Protein AF-A0A164KPB3-F1 (afdb_monomer_lite)

pLDDT: mean 90.1, std 9.25, range [51.88, 98.06]

InterPro domains:
  IPR029068 Glyoxalase/Bleomycin resistance protein/Dihydroxybiphenyl dioxygenase [G3DSA:3.10.180.10] (1-43)
  IPR029068 Glyoxalase/Bleomycin resistance protein/Dihydroxybiphenyl dioxygenase [G3DSA:3.10.180.10] (44-161)
  IPR029068 Glyoxalase/Bleomycin resistance protein/Dihydroxybiphenyl dioxygenase [SSF54593] (50-156)
  IPR037523 Vicinal oxygen chelate (VOC), core domain [PS51819] (46-161)
  IPR041581 Glyoxalase-like domain, group 6 [PF18029] (2-35)
  IPR041581 Glyoxalase-like domain, group 6 [PF18029] (50-155)

Foldseek 3Di:
DVVQVVQPKAFDCPPPPDDQWTWIAHPVGDIDIDHDDDPLQPQAPPAAADEAEDQDQVLLQQLVCQQAVWDFPDDDPFKTWTDHPVSHHYIYMYGYDPDDDPDQPPDEAEGEDDLPDDLVVSVVSSVVSPKAWDDDPDPDAFTWIAHNSGRIYTYHYRDDD

Structure (mmCIF, N/CA/C/O backbone):
data_AF-A0A164KPB3-F1
#
_entry.id   AF-A0A164KPB3-F1
#
loop_
_atom_site.group_PDB
_atom_site.id
_atom_site.type_symbol
_atom_site.label_atom_id
_atom_site.label_alt_id
_atom_site.label_comp_id
_atom_site.label_asym_id
_atom_site.label_entity_id
_atom_site.label_seq_id
_atom_site.pdbx_PDB_ins_code
_atom_site.Cartn_x
_atom_site.Cartn_y
_atom_site.Cartn_z
_atom_site.occupancy
_atom_site.B_iso_or_equiv
_atom_site.auth_seq_id
_atom_site.auth_comp_id
_atom_site.auth_asym_id
_atom_site.auth_atom_id
_atom_site.pdbx_PDB_model_num
ATOM 1 N N . MET A 1 1 ? -11.181 -4.400 18.590 1.00 90.62 1 MET A N 1
ATOM 2 C CA . MET A 1 1 ? -10.663 -3.174 19.236 1.00 90.62 1 MET A CA 1
ATOM 3 C C . MET A 1 1 ? -9.874 -3.491 20.503 1.00 90.62 1 MET A C 1
ATOM 5 O O . MET A 1 1 ? -8.687 -3.205 20.520 1.00 90.62 1 MET A O 1
ATOM 9 N N . ASP A 1 2 ? -10.473 -4.124 21.517 1.00 93.81 2 ASP A N 1
ATOM 10 C CA . ASP A 1 2 ? -9.836 -4.349 22.833 1.00 93.81 2 ASP A CA 1
ATOM 11 C C . ASP A 1 2 ? -8.462 -5.021 22.759 1.00 93.81 2 ASP A C 1
ATOM 13 O O . ASP A 1 2 ? -7.521 -4.586 23.415 1.00 93.81 2 ASP A O 1
ATOM 17 N N . ARG A 1 3 ? -8.311 -6.020 21.880 1.00 94.56 3 ARG A N 1
ATOM 18 C CA . ARG A 1 3 ? -7.017 -6.667 21.626 1.00 94.56 3 ARG A CA 1
ATOM 19 C C . ARG A 1 3 ? -5.939 -5.683 21.159 1.00 94.56 3 ARG A C 1
ATOM 21 O O . ARG A 1 3 ? -4.810 -5.787 21.610 1.00 94.56 3 ARG A O 1
ATOM 28 N N . ALA A 1 4 ? -6.269 -4.756 20.261 1.00 95.12 4 ALA A N 1
ATOM 29 C CA . ALA A 1 4 ? -5.302 -3.782 19.755 1.00 95.12 4 ALA A CA 1
ATOM 30 C C . ALA A 1 4 ? -4.876 -2.809 20.863 1.00 95.12 4 ALA A C 1
ATOM 32 O O . ALA A 1 4 ? -3.687 -2.561 21.035 1.00 95.12 4 ALA A O 1
ATOM 33 N N . LEU A 1 5 ? -5.833 -2.330 21.668 1.00 97.31 5 LEU A N 1
ATOM 34 C CA . LEU A 1 5 ? -5.551 -1.459 22.814 1.00 97.31 5 LEU A CA 1
ATOM 35 C C . LEU A 1 5 ? -4.672 -2.163 23.859 1.00 97.31 5 LEU A C 1
ATOM 37 O O . LEU A 1 5 ? -3.704 -1.586 24.343 1.00 97.31 5 LEU A O 1
ATOM 41 N N . ALA A 1 6 ? -4.953 -3.434 24.158 1.00 97.69 6 ALA A N 1
ATOM 42 C CA . ALA A 1 6 ? -4.144 -4.238 25.073 1.00 97.69 6 ALA A CA 1
ATOM 43 C C . ALA A 1 6 ? -2.703 -4.470 24.574 1.00 97.69 6 ALA A C 1
ATOM 45 O O . ALA A 1 6 ? -1.812 -4.716 25.382 1.00 97.69 6 ALA A O 1
ATOM 46 N N . LEU A 1 7 ? -2.469 -4.378 23.259 1.00 97.38 7 LEU A N 1
ATOM 47 C CA . LEU A 1 7 ? -1.149 -4.491 22.629 1.00 97.38 7 LEU A CA 1
ATOM 48 C C . LEU A 1 7 ? -0.420 -3.140 22.496 1.00 97.38 7 LEU A C 1
ATOM 50 O O . LEU A 1 7 ? 0.666 -3.096 21.927 1.00 97.38 7 LEU A O 1
ATOM 54 N N . GLY A 1 8 ? -0.990 -2.051 23.023 1.00 97.75 8 GLY A N 1
ATOM 55 C CA . GLY A 1 8 ? -0.366 -0.725 23.032 1.00 97.75 8 GLY A CA 1
ATOM 56 C C . GLY A 1 8 ? -0.879 0.239 21.964 1.00 97.75 8 GLY A C 1
ATOM 57 O O . GLY A 1 8 ? -0.365 1.353 21.875 1.00 97.75 8 GLY A O 1
ATOM 58 N N . ALA A 1 9 ? -1.896 -0.137 21.180 1.00 97.94 9 ALA A N 1
ATOM 59 C CA . ALA A 1 9 ? -2.558 0.825 20.308 1.00 97.94 9 ALA A CA 1
ATOM 60 C C . ALA A 1 9 ? -3.311 1.881 21.133 1.00 97.94 9 ALA A C 1
ATOM 62 O O . ALA A 1 9 ? -3.853 1.596 22.204 1.00 97.94 9 ALA A O 1
ATOM 63 N N . ARG A 1 10 ? -3.402 3.099 20.606 1.00 98.00 10 ARG A N 1
ATOM 64 C CA . ARG A 1 10 ? -4.100 4.227 21.236 1.00 98.00 10 ARG A CA 1
ATOM 65 C C . ARG A 1 10 ? -5.184 4.761 20.316 1.00 98.00 10 ARG A C 1
ATOM 67 O O . ARG A 1 10 ? -4.977 4.839 19.114 1.00 98.00 10 ARG A O 1
ATOM 74 N N . ARG A 1 11 ? -6.332 5.158 20.868 1.00 97.19 11 ARG A N 1
ATOM 75 C CA . ARG A 1 11 ? -7.322 5.923 20.094 1.00 97.19 11 ARG A CA 1
ATOM 76 C C . ARG A 1 11 ? -6.734 7.277 19.719 1.00 97.19 11 ARG A C 1
ATOM 78 O O . ARG A 1 11 ? -6.107 7.917 20.564 1.00 97.19 11 ARG A O 1
ATOM 85 N N . ILE A 1 12 ? -6.951 7.686 18.477 1.00 96.25 12 ILE A N 1
ATOM 86 C CA . ILE A 1 12 ? -6.554 8.997 17.965 1.00 96.25 12 ILE A CA 1
ATOM 87 C C . ILE A 1 12 ? -7.711 9.630 17.197 1.00 96.25 12 ILE A C 1
ATOM 89 O O . ILE A 1 12 ? -8.683 8.959 16.851 1.00 96.25 12 ILE A O 1
ATOM 93 N N . ASP A 1 13 ? -7.589 10.927 16.959 1.00 93.50 13 ASP A N 1
ATOM 94 C CA . ASP A 1 13 ? -8.469 11.700 16.096 1.00 93.50 13 ASP A CA 1
ATOM 95 C C . ASP A 1 13 ? -7.598 12.329 15.009 1.00 93.50 13 ASP A C 1
ATOM 97 O O . ASP A 1 13 ? -6.618 13.007 15.321 1.00 93.50 13 ASP A O 1
ATOM 101 N N . ILE A 1 14 ? -7.938 12.040 13.758 1.00 89.12 14 ILE A N 1
ATOM 102 C CA . ILE A 1 14 ? -7.267 12.535 12.552 1.00 89.12 14 ILE A CA 1
ATOM 103 C C . ILE A 1 14 ? -8.159 13.535 11.802 1.00 89.12 14 ILE A C 1
ATOM 105 O O . ILE A 1 14 ? -7.937 13.820 10.633 1.00 89.12 14 ILE A O 1
ATOM 109 N N . GLY A 1 15 ? -9.212 14.044 12.451 1.00 88.56 15 GLY A N 1
ATOM 110 C CA . GLY A 1 15 ? -10.209 14.904 11.818 1.00 88.56 15 GLY A CA 1
ATOM 111 C C . GLY A 1 15 ? -11.268 14.130 11.030 1.00 88.56 15 GLY A C 1
ATOM 112 O O . GLY A 1 15 ? -11.953 14.716 10.195 1.00 88.56 15 GLY A O 1
ATOM 113 N N . GLN A 1 16 ? -11.443 12.828 11.294 1.00 88.50 16 GLN A N 1
ATOM 114 C CA . GLN A 1 16 ? -12.359 11.969 10.531 1.00 88.50 16 GLN A CA 1
ATOM 115 C C . GLN A 1 16 ? -13.851 12.297 10.726 1.00 88.50 16 GLN A C 1
ATOM 117 O O . GLN A 1 16 ? -14.679 11.851 9.937 1.00 88.50 16 GLN A O 1
ATOM 122 N N . GLY A 1 17 ? -14.209 13.060 11.764 1.00 90.69 17 GLY A N 1
ATOM 123 C CA . GLY A 1 17 ? -15.601 13.385 12.087 1.00 90.69 17 GLY A CA 1
ATOM 124 C C . GLY A 1 17 ? -16.418 12.175 12.558 1.00 90.69 17 GLY A C 1
ATOM 125 O O . GLY A 1 17 ? -15.883 11.226 13.134 1.00 90.69 17 GLY A O 1
ATOM 126 N N . GLU A 1 18 ? -17.735 12.217 12.343 1.00 90.88 18 GLU A N 1
ATOM 127 C CA . GLU A 1 18 ? -18.635 11.111 12.685 1.00 90.88 18 GLU A CA 1
ATOM 128 C C . GLU A 1 18 ? -18.580 10.020 11.613 1.00 90.88 18 GLU A C 1
ATOM 130 O O . GLU A 1 18 ? -19.148 10.149 10.527 1.00 90.88 18 GLU A O 1
ATOM 135 N N . VAL A 1 19 ? -17.891 8.927 11.933 1.00 91.81 19 VAL A N 1
ATOM 136 C CA . VAL A 1 19 ? -17.700 7.787 11.036 1.00 91.81 19 VAL A CA 1
ATOM 137 C C . VAL A 1 19 ? -18.001 6.464 11.745 1.00 91.81 19 VAL A C 1
ATOM 139 O O . VAL A 1 19 ? -17.773 6.342 12.949 1.00 91.81 19 VAL A O 1
ATOM 142 N N . PRO A 1 20 ? -18.480 5.432 11.025 1.00 90.69 20 PRO A N 1
ATOM 143 C CA . PRO A 1 20 ? -18.795 4.116 11.592 1.00 90.69 20 PRO A CA 1
ATOM 144 C C . PRO A 1 20 ? -17.544 3.236 11.801 1.00 90.69 20 PRO A C 1
ATOM 146 O O . PRO A 1 20 ? -17.547 2.040 11.507 1.00 90.69 20 PRO A O 1
ATOM 149 N N . TRP A 1 21 ? -16.429 3.828 12.226 1.00 93.50 21 TRP A N 1
ATOM 150 C CA . TRP A 1 21 ? -15.192 3.128 12.573 1.00 93.50 21 TRP A CA 1
ATOM 151 C C . TRP A 1 21 ? -14.419 3.889 13.645 1.00 93.50 21 TRP A C 1
ATOM 153 O O . TRP A 1 21 ? -14.679 5.057 13.918 1.00 93.50 21 TRP A O 1
ATOM 163 N N . VAL A 1 22 ? -13.444 3.217 14.254 1.00 95.44 22 VAL A N 1
ATOM 164 C CA . VAL A 1 22 ? -12.561 3.820 15.259 1.00 95.44 22 VAL A CA 1
ATOM 165 C C . VAL A 1 22 ? -11.156 3.936 14.687 1.00 95.44 22 VAL A C 1
ATOM 167 O O . VAL A 1 22 ? -10.604 2.932 14.239 1.00 95.44 22 VAL A O 1
ATOM 170 N N . VAL A 1 23 ? -10.563 5.129 14.741 1.00 96.50 23 VAL A N 1
ATOM 171 C CA . VAL A 1 23 ? -9.163 5.345 14.349 1.00 96.50 23 VAL A CA 1
ATOM 172 C C . VAL A 1 23 ? -8.250 5.088 15.547 1.00 96.50 23 VAL A C 1
ATOM 174 O O . VAL A 1 23 ? -8.450 5.622 16.644 1.00 96.50 23 VAL A O 1
ATOM 177 N N . LEU A 1 24 ? -7.258 4.225 15.345 1.00 97.38 24 LEU A N 1
ATOM 178 C CA . LEU A 1 24 ? -6.211 3.913 16.307 1.00 97.38 24 LEU A CA 1
ATOM 179 C C . LEU A 1 24 ? -4.843 4.259 15.710 1.00 97.38 24 LEU A C 1
ATOM 181 O O . LEU A 1 24 ? -4.660 4.217 14.500 1.00 97.38 24 LEU A O 1
ATOM 185 N N . ALA A 1 25 ? -3.878 4.547 16.574 1.00 96.44 25 ALA A N 1
ATOM 186 C CA . ALA A 1 25 ? -2.463 4.510 16.247 1.00 96.44 25 ALA A CA 1
ATOM 187 C C . ALA A 1 25 ? -1.819 3.291 16.904 1.00 96.44 25 ALA A C 1
ATOM 189 O O . ALA A 1 25 ? -2.114 2.990 18.065 1.00 96.44 25 ALA A O 1
ATOM 190 N N . ASP A 1 26 ? -0.928 2.617 16.189 1.00 95.38 26 ASP A N 1
ATOM 191 C CA . ASP A 1 26 ? -0.041 1.606 16.761 1.00 95.38 26 ASP A CA 1
ATOM 192 C C . ASP A 1 26 ? 1.037 2.256 17.673 1.00 95.38 26 ASP A C 1
ATOM 194 O O . ASP A 1 26 ? 1.078 3.488 17.811 1.00 95.38 26 ASP A O 1
ATOM 198 N N . PRO A 1 27 ? 1.905 1.465 18.333 1.00 96.12 27 PRO A N 1
ATOM 199 C CA . PRO A 1 27 ? 2.963 2.005 19.191 1.00 96.12 27 PRO A CA 1
ATOM 200 C C . PRO A 1 27 ? 3.960 2.951 18.497 1.00 96.12 27 PRO A C 1
ATOM 202 O O . PRO A 1 27 ? 4.566 3.779 19.174 1.00 96.12 27 PRO A O 1
ATOM 205 N N . GLU A 1 28 ? 4.124 2.860 17.175 1.00 92.06 28 GLU A N 1
ATOM 206 C CA . GLU A 1 28 ? 5.003 3.723 16.369 1.00 92.06 28 GLU A CA 1
ATOM 207 C C . GLU A 1 28 ? 4.255 4.933 15.777 1.00 92.06 28 GLU A C 1
ATOM 209 O O . GLU A 1 28 ? 4.836 5.804 15.123 1.00 92.06 28 GLU A O 1
ATOM 214 N N . GLY A 1 29 ? 2.952 5.031 16.047 1.00 91.31 29 GLY A N 1
ATOM 215 C CA . GLY A 1 29 ? 2.104 6.110 15.574 1.00 91.31 29 GLY A CA 1
ATOM 216 C C . GLY A 1 29 ? 1.532 5.887 14.177 1.00 91.31 29 GLY A C 1
ATOM 217 O O . GLY A 1 29 ? 1.036 6.854 13.610 1.00 91.31 29 GLY A O 1
ATOM 218 N N . ASN A 1 30 ? 1.601 4.677 13.614 1.00 91.00 30 ASN A N 1
ATOM 219 C CA . ASN A 1 30 ? 0.940 4.380 12.345 1.00 91.00 30 ASN A CA 1
ATOM 220 C C . ASN A 1 30 ? -0.562 4.258 12.558 1.00 91.00 30 ASN A C 1
ATOM 222 O O . ASN A 1 30 ? -1.030 3.578 13.475 1.00 91.00 30 ASN A O 1
ATOM 226 N N . GLU A 1 31 ? -1.307 4.934 11.699 1.00 93.00 31 GLU A N 1
ATOM 227 C CA . GLU A 1 31 ? -2.749 5.063 11.805 1.00 93.00 31 GLU A CA 1
ATOM 228 C C . GLU A 1 31 ? -3.429 3.862 11.152 1.00 93.00 31 GLU A C 1
ATOM 230 O O . GLU A 1 31 ? -3.056 3.422 10.065 1.00 93.00 31 GLU A O 1
ATOM 235 N N . PHE A 1 32 ? -4.444 3.318 11.814 1.00 95.12 32 PHE A N 1
ATOM 236 C CA . PHE A 1 32 ? -5.284 2.274 11.245 1.00 95.12 32 PHE A CA 1
ATOM 237 C C . PHE A 1 32 ? -6.716 2.373 11.767 1.00 95.12 32 PHE A C 1
ATOM 239 O O . PHE A 1 32 ? -6.976 2.749 12.913 1.00 95.12 32 PHE A O 1
ATOM 246 N N . CYS A 1 33 ? -7.671 2.000 10.918 1.00 95.19 33 CYS A N 1
ATOM 247 C CA . CYS A 1 33 ? -9.086 2.001 11.261 1.00 95.19 33 CYS A CA 1
ATOM 248 C C . CYS A 1 33 ? -9.539 0.604 11.695 1.00 95.19 33 CYS A C 1
ATOM 250 O O . CYS A 1 33 ? -9.296 -0.390 11.013 1.00 95.19 33 CYS A O 1
ATOM 252 N N . VAL A 1 34 ? -10.257 0.526 12.814 1.00 95.06 34 VAL A N 1
ATOM 253 C CA . VAL A 1 34 ? -10.997 -0.672 13.216 1.00 95.06 34 VAL A CA 1
ATOM 254 C C . VAL A 1 34 ? -12.426 -0.527 12.716 1.00 95.06 34 VAL A C 1
ATOM 256 O O . VAL A 1 34 ? -13.200 0.276 13.242 1.00 95.06 34 VAL A O 1
ATOM 259 N N . LEU A 1 35 ? -12.746 -1.301 11.683 1.00 92.00 35 LEU A N 1
ATOM 260 C CA . LEU A 1 35 ? -14.047 -1.310 11.025 1.00 92.00 35 LEU A CA 1
ATOM 261 C C . LEU A 1 35 ? -14.998 -2.306 11.701 1.00 92.00 35 LEU A C 1
ATOM 263 O O . LEU A 1 35 ? -14.577 -3.357 12.191 1.00 92.00 35 LEU A O 1
ATOM 267 N N . GLU A 1 36 ? -16.294 -2.006 11.665 1.00 88.12 36 GLU A N 1
ATOM 268 C CA . GLU A 1 36 ? -17.322 -3.040 11.808 1.00 88.12 36 GLU A CA 1
ATOM 269 C C . GLU A 1 36 ? -17.281 -3.993 10.598 1.00 88.12 36 GLU A C 1
ATOM 271 O O . GLU A 1 36 ? -16.875 -3.571 9.509 1.00 88.12 36 GLU A O 1
ATOM 276 N N . PRO A 1 37 ? -17.691 -5.268 10.742 1.00 83.94 37 PRO A N 1
ATOM 277 C CA . PRO A 1 37 ? -17.781 -6.182 9.609 1.00 83.94 37 PRO A CA 1
ATOM 278 C C . PRO A 1 37 ? -18.672 -5.606 8.500 1.00 83.94 37 PRO A C 1
ATOM 280 O O . PRO A 1 37 ? -19.824 -5.250 8.739 1.00 83.94 37 PRO A O 1
ATOM 283 N N . ARG A 1 38 ? -18.144 -5.532 7.275 1.00 88.12 38 ARG A N 1
ATOM 284 C CA . ARG A 1 38 ? -18.878 -5.100 6.076 1.00 88.12 38 ARG A CA 1
ATOM 285 C C . ARG A 1 38 ? -18.764 -6.170 5.007 1.00 88.12 38 ARG A C 1
ATOM 287 O O . ARG A 1 38 ? -17.689 -6.738 4.831 1.00 88.12 38 ARG A O 1
ATOM 294 N N . GLU A 1 39 ? -19.839 -6.377 4.252 1.00 87.62 39 GLU A N 1
ATOM 295 C CA . GLU A 1 39 ? -19.897 -7.385 3.185 1.00 87.62 39 GLU A CA 1
ATOM 296 C C . GLU A 1 39 ? -18.751 -7.228 2.170 1.00 87.62 39 GLU A C 1
ATOM 298 O O . GLU A 1 39 ? -18.119 -8.206 1.791 1.00 87.62 39 GLU A O 1
ATOM 303 N N . ARG A 1 40 ? -18.369 -5.987 1.834 1.00 85.88 40 ARG A N 1
ATOM 304 C CA . ARG A 1 40 ? -17.251 -5.701 0.914 1.00 85.88 40 ARG A CA 1
ATOM 305 C C . ARG A 1 40 ? -15.864 -6.182 1.384 1.00 85.88 40 ARG A C 1
ATOM 307 O O . ARG A 1 40 ? -14.941 -6.228 0.572 1.00 85.88 40 ARG A O 1
ATOM 314 N N . TYR A 1 41 ? -15.695 -6.520 2.665 1.00 89.25 41 TYR A N 1
ATOM 315 C CA . TYR A 1 41 ? -14.406 -6.907 3.260 1.00 89.25 41 TYR A CA 1
ATOM 316 C C . TYR A 1 41 ? -14.386 -8.342 3.813 1.00 89.25 41 TYR A C 1
ATOM 318 O O . TYR A 1 41 ? -13.453 -8.717 4.513 1.00 89.25 41 TYR A O 1
ATOM 326 N N . VAL A 1 42 ? -15.389 -9.176 3.521 1.00 87.44 42 VAL A N 1
ATOM 327 C CA . VAL A 1 42 ? -15.485 -10.521 4.130 1.00 87.44 42 VAL A CA 1
ATOM 328 C C . VAL A 1 42 ? -14.318 -11.448 3.765 1.00 87.44 42 VAL A C 1
ATOM 330 O O . VAL A 1 42 ? -13.875 -12.229 4.604 1.00 87.44 42 VAL A O 1
ATOM 333 N N . ASP A 1 43 ? -13.759 -11.303 2.562 1.00 91.56 43 ASP A N 1
ATOM 334 C CA . ASP A 1 43 ? -12.690 -12.170 2.043 1.00 91.56 43 ASP A CA 1
ATOM 335 C C . ASP A 1 43 ? -11.278 -11.574 2.202 1.00 91.56 43 ASP A C 1
ATOM 337 O O . ASP A 1 43 ? -10.316 -12.034 1.578 1.00 91.56 43 ASP A O 1
ATOM 341 N N . THR A 1 44 ? -11.125 -10.505 2.991 1.00 91.88 44 THR A N 1
ATOM 342 C CA . THR A 1 44 ? -9.831 -9.813 3.140 1.00 91.88 44 THR A CA 1
ATOM 343 C C . THR A 1 44 ? -8.958 -10.406 4.244 1.00 91.88 44 THR A C 1
ATOM 345 O O . THR A 1 44 ? -7.757 -10.147 4.301 1.00 91.88 44 THR A O 1
ATOM 348 N N . GLY A 1 45 ? -9.543 -11.208 5.136 1.00 90.06 45 GLY A N 1
ATOM 349 C CA . GLY A 1 45 ? -8.895 -11.612 6.380 1.00 90.06 45 GLY A CA 1
ATOM 350 C C . GLY A 1 45 ? -8.839 -10.454 7.383 1.00 90.06 45 GLY A C 1
ATOM 351 O O . GLY A 1 45 ? -9.743 -9.627 7.442 1.00 90.06 45 GLY A O 1
ATOM 352 N N . ALA A 1 46 ? -7.785 -10.395 8.203 1.00 90.06 46 ALA A N 1
ATOM 353 C CA . ALA A 1 46 ? -7.689 -9.424 9.300 1.00 90.06 46 ALA A CA 1
ATOM 354 C C . ALA A 1 46 ? -7.428 -7.972 8.852 1.00 90.06 46 ALA A C 1
ATOM 356 O O . ALA A 1 46 ? -7.709 -7.048 9.614 1.00 90.06 46 ALA A O 1
ATOM 357 N N . VAL A 1 47 ? -6.888 -7.768 7.647 1.00 93.94 47 VAL A N 1
ATOM 358 C CA . VAL A 1 47 ? -6.610 -6.442 7.076 1.00 93.94 47 VAL A CA 1
ATOM 359 C C . VAL A 1 47 ? -7.608 -6.198 5.954 1.00 93.94 47 VAL A C 1
ATOM 361 O O . VAL A 1 47 ? -7.602 -6.933 4.975 1.00 93.94 47 VAL A O 1
ATOM 364 N N . ALA A 1 48 ? -8.468 -5.189 6.103 1.00 94.88 48 ALA A N 1
ATOM 365 C CA . ALA A 1 48 ? -9.487 -4.861 5.105 1.00 94.88 48 ALA A CA 1
ATOM 366 C C . ALA A 1 48 ? -8.879 -4.192 3.866 1.00 94.88 48 ALA A C 1
ATOM 368 O O . ALA A 1 48 ? -9.069 -4.657 2.744 1.00 94.88 48 ALA A O 1
ATOM 369 N N . ALA A 1 49 ? -8.116 -3.125 4.081 1.00 95.31 49 ALA A N 1
ATOM 370 C CA . ALA A 1 49 ? -7.502 -2.342 3.024 1.00 95.31 49 ALA A CA 1
ATOM 371 C C . ALA A 1 49 ? -6.197 -1.711 3.515 1.00 95.31 49 ALA A C 1
ATOM 373 O O . ALA A 1 49 ? -6.056 -1.399 4.700 1.00 95.31 49 ALA A O 1
ATOM 374 N N . ILE A 1 50 ? -5.271 -1.511 2.584 1.00 95.25 50 ILE A N 1
ATOM 375 C CA . ILE A 1 50 ? -4.186 -0.540 2.698 1.00 95.25 50 ILE A CA 1
ATOM 376 C C . ILE A 1 50 ? -4.673 0.701 1.957 1.00 95.25 50 ILE A C 1
ATOM 378 O O . ILE A 1 50 ? -4.975 0.619 0.766 1.00 95.25 50 ILE A O 1
ATOM 382 N N . VAL A 1 51 ? -4.787 1.819 2.669 1.00 94.25 51 VAL A N 1
ATOM 383 C CA . VAL A 1 51 ? -5.280 3.081 2.111 1.00 94.25 51 VAL A CA 1
ATOM 384 C C . VAL A 1 51 ? -4.093 4.002 1.862 1.00 94.25 51 VAL A C 1
ATOM 386 O O . VAL A 1 51 ? -3.257 4.187 2.745 1.00 94.25 51 VAL A O 1
ATOM 389 N N . VAL A 1 52 ? -4.014 4.543 0.653 1.00 92.75 52 VAL A N 1
ATOM 390 C CA . VAL A 1 52 ? -2.968 5.461 0.205 1.00 92.75 52 VAL A CA 1
ATOM 391 C C . VAL A 1 52 ? -3.630 6.771 -0.192 1.00 92.75 52 VAL A C 1
ATOM 393 O O . VAL A 1 52 ? -4.564 6.777 -0.991 1.00 92.75 52 VAL A O 1
ATOM 396 N N . ASP A 1 53 ? -3.148 7.878 0.354 1.00 91.94 53 ASP A N 1
ATOM 397 C CA . ASP A 1 53 ? -3.604 9.202 -0.056 1.00 91.94 53 ASP A CA 1
ATOM 398 C C . ASP A 1 53 ? -3.173 9.500 -1.495 1.00 91.94 53 ASP A C 1
ATOM 400 O O . ASP A 1 53 ? -2.044 9.226 -1.898 1.00 91.94 53 ASP A O 1
ATOM 404 N N . ALA A 1 54 ? -4.080 10.064 -2.284 1.00 92.69 54 ALA A N 1
ATOM 405 C CA . ALA A 1 54 ? -3.870 10.340 -3.698 1.00 92.69 54 ALA A CA 1
ATOM 406 C C . ALA A 1 54 ? -4.523 11.665 -4.094 1.00 92.69 54 ALA A C 1
ATOM 408 O O . ALA A 1 54 ? -5.657 11.950 -3.713 1.00 92.69 54 ALA A O 1
ATOM 409 N N . ARG A 1 55 ? -3.844 12.463 -4.918 1.00 93.44 55 ARG A N 1
ATOM 410 C CA . ARG A 1 55 ? -4.441 13.635 -5.573 1.00 93.44 55 ARG A CA 1
ATOM 411 C C . ARG A 1 55 ? -5.254 13.238 -6.802 1.00 93.44 55 ARG A C 1
ATOM 413 O O . ARG A 1 55 ? -6.223 13.914 -7.127 1.00 93.44 55 ARG A O 1
ATOM 420 N N . ASP A 1 56 ? -4.874 12.153 -7.478 1.00 94.31 56 ASP A N 1
ATOM 421 C CA . ASP A 1 56 ? -5.622 11.546 -8.585 1.00 94.31 56 ASP A CA 1
ATOM 422 C C . ASP A 1 56 ? -5.830 10.044 -8.313 1.00 94.31 56 ASP A C 1
ATOM 424 O O . ASP A 1 56 ? -5.067 9.216 -8.823 1.00 94.31 56 ASP A O 1
ATOM 428 N N . PRO A 1 57 ? -6.858 9.664 -7.520 1.00 97.06 57 PRO A N 1
ATOM 429 C CA . PRO A 1 57 ? -7.143 8.266 -7.194 1.00 97.06 57 PRO A CA 1
ATOM 430 C C . PRO A 1 57 ? -7.225 7.351 -8.414 1.00 97.06 57 PRO A C 1
ATOM 432 O O . PRO A 1 57 ? -6.616 6.281 -8.435 1.00 97.06 57 PRO A O 1
ATOM 435 N N . ALA A 1 58 ? -7.920 7.786 -9.466 1.00 96.94 58 ALA A N 1
ATOM 436 C CA . ALA A 1 58 ? -8.105 6.989 -10.670 1.00 96.94 58 ALA A CA 1
ATOM 437 C C . ALA A 1 58 ? -6.798 6.859 -11.470 1.00 96.94 58 ALA A C 1
ATOM 439 O O . ALA A 1 58 ? -6.503 5.794 -12.020 1.00 96.94 58 ALA A O 1
ATOM 440 N N . GLY A 1 59 ? -5.997 7.925 -11.551 1.00 96.81 59 GLY A N 1
ATOM 441 C CA . GLY A 1 59 ? -4.663 7.894 -12.156 1.00 96.81 59 GLY A CA 1
ATOM 442 C C . GLY A 1 59 ? -3.712 6.961 -11.427 1.00 96.81 59 GLY A C 1
ATOM 443 O O . GLY A 1 59 ? -3.070 6.120 -12.065 1.00 96.81 59 GLY A O 1
ATOM 444 N N . LEU A 1 60 ? -3.675 7.057 -10.100 1.00 96.81 60 LEU A N 1
ATOM 445 C CA . LEU A 1 60 ? -2.826 6.214 -9.274 1.00 96.81 60 LEU A CA 1
ATOM 446 C C . LEU A 1 60 ? -3.273 4.749 -9.313 1.00 96.81 60 LEU A C 1
ATOM 448 O O . LEU A 1 60 ? -2.442 3.854 -9.469 1.00 96.81 60 LEU A O 1
ATOM 452 N N . ALA A 1 61 ? -4.583 4.494 -9.310 1.00 98.06 61 ALA A N 1
ATOM 453 C CA . ALA A 1 61 ? -5.130 3.159 -9.503 1.00 98.06 61 ALA A CA 1
ATOM 454 C C . ALA A 1 61 ? -4.711 2.554 -10.846 1.00 98.06 61 ALA A C 1
ATOM 456 O O . ALA A 1 61 ? -4.243 1.421 -10.874 1.00 98.06 61 ALA A O 1
ATOM 457 N N . ARG A 1 62 ? -4.796 3.295 -11.961 1.00 98.00 62 ARG A N 1
ATOM 458 C CA . ARG A 1 62 ? -4.343 2.804 -13.281 1.00 98.00 62 ARG A CA 1
ATOM 459 C C . ARG A 1 62 ? -2.860 2.427 -13.295 1.00 98.00 62 ARG A C 1
ATOM 461 O O . ARG A 1 62 ? -2.487 1.432 -13.926 1.00 98.00 62 ARG A O 1
ATOM 468 N N . PHE A 1 63 ? -2.025 3.190 -12.593 1.00 97.94 63 PHE A N 1
ATOM 469 C CA . PHE A 1 63 ? -0.622 2.833 -12.404 1.00 97.94 63 PHE A CA 1
ATOM 470 C C . PHE A 1 63 ? -0.492 1.498 -11.658 1.00 97.94 63 PHE A C 1
ATOM 472 O O . PHE A 1 63 ? 0.158 0.579 -12.156 1.00 97.94 63 PHE A O 1
ATOM 479 N N . TRP A 1 64 ? -1.167 1.344 -10.519 1.00 97.50 64 TRP A N 1
ATOM 480 C CA . TRP A 1 64 ? -1.070 0.125 -9.714 1.00 97.50 64 TRP A CA 1
ATOM 481 C C . TRP A 1 64 ? -1.768 -1.097 -10.334 1.00 97.50 64 TRP A C 1
ATOM 483 O O . TRP A 1 64 ? -1.314 -2.216 -10.109 1.00 97.50 64 TRP A O 1
ATOM 493 N N . VAL A 1 65 ? -2.773 -0.920 -11.201 1.00 96.88 65 VAL A N 1
ATOM 494 C CA . VAL A 1 65 ? -3.291 -1.990 -12.080 1.00 96.88 65 VAL A CA 1
ATOM 495 C C . VAL A 1 65 ? -2.172 -2.521 -12.968 1.00 96.88 65 VAL A C 1
ATOM 497 O O . VAL A 1 65 ? -1.996 -3.730 -13.099 1.00 96.88 65 VAL A O 1
ATOM 500 N N . THR A 1 66 ? -1.396 -1.615 -13.564 1.00 94.62 66 THR A N 1
ATOM 501 C CA . THR A 1 66 ? -0.263 -1.977 -14.421 1.00 94.62 66 THR A CA 1
ATOM 502 C C . THR A 1 66 ? 0.832 -2.652 -13.597 1.00 94.62 66 THR A C 1
ATOM 504 O O . THR A 1 66 ? 1.364 -3.677 -14.017 1.00 94.62 66 THR A O 1
ATOM 507 N N . ALA A 1 67 ? 1.149 -2.120 -12.417 1.00 94.75 67 ALA A N 1
ATOM 508 C CA . ALA A 1 67 ? 2.244 -2.608 -11.589 1.00 94.75 67 ALA A CA 1
ATOM 509 C C . ALA A 1 67 ? 1.950 -3.963 -10.917 1.00 94.75 67 ALA A C 1
ATOM 511 O O . ALA A 1 67 ? 2.797 -4.847 -10.941 1.00 94.75 67 ALA A O 1
ATOM 512 N N . ALA A 1 68 ? 0.751 -4.150 -10.354 1.00 93.50 68 ALA A N 1
ATOM 513 C CA . ALA A 1 68 ? 0.379 -5.354 -9.604 1.00 93.50 68 ALA A CA 1
ATOM 514 C C . ALA A 1 68 ? -0.436 -6.377 -10.419 1.00 93.50 68 ALA A C 1
ATOM 516 O O . ALA A 1 68 ? -0.641 -7.504 -9.970 1.00 93.50 68 ALA A O 1
ATOM 517 N N . GLY A 1 69 ? -0.954 -5.994 -11.592 1.00 92.69 69 GLY A N 1
ATOM 518 C CA . GLY A 1 69 ? -1.861 -6.833 -12.383 1.00 92.69 69 GLY A CA 1
ATOM 519 C C . GLY A 1 69 ? -3.248 -7.010 -11.750 1.00 92.69 69 GLY A C 1
ATOM 520 O O . GLY A 1 69 ? -3.972 -7.945 -12.092 1.00 92.69 69 GLY A O 1
ATOM 521 N N . TRP A 1 70 ? -3.619 -6.157 -10.793 1.00 95.56 70 TRP A N 1
ATOM 522 C CA . TRP A 1 70 ? -4.891 -6.236 -10.071 1.00 95.56 70 TRP A CA 1
ATOM 523 C C . TRP A 1 70 ? -5.928 -5.308 -10.711 1.00 95.56 70 TRP A C 1
ATOM 525 O O . TRP A 1 70 ? -5.619 -4.137 -10.918 1.00 95.56 70 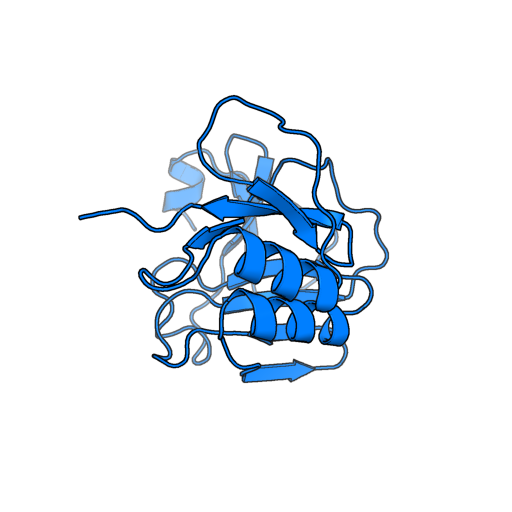TRP A O 1
ATOM 535 N N . PRO A 1 71 ? -7.149 -5.778 -11.028 1.00 96.75 71 PRO A N 1
ATOM 536 C CA . PRO A 1 71 ? -8.186 -4.919 -11.592 1.00 96.75 71 PRO A CA 1
ATOM 537 C C . PRO A 1 71 ? -8.680 -3.863 -10.593 1.00 96.75 71 PRO A C 1
ATOM 539 O O . PRO A 1 71 ? -8.661 -4.083 -9.380 1.00 96.75 71 PRO A O 1
ATOM 542 N N . ILE A 1 72 ? -9.203 -2.749 -11.120 1.00 97.50 72 ILE A N 1
ATOM 543 C CA . ILE A 1 72 ? -10.059 -1.823 -10.362 1.00 97.50 72 ILE A CA 1
ATOM 544 C C . ILE A 1 72 ? -11.382 -2.532 -10.082 1.00 97.50 72 ILE A C 1
ATOM 546 O O . ILE A 1 72 ? -12.014 -3.053 -11.002 1.00 97.50 72 ILE A O 1
ATOM 550 N N . VAL A 1 73 ? -11.791 -2.556 -8.817 1.00 94.81 73 VAL A N 1
ATOM 551 C CA . VAL A 1 73 ? -13.022 -3.224 -8.370 1.00 94.81 73 VAL A CA 1
ATOM 552 C C . VAL A 1 73 ? -14.064 -2.214 -7.871 1.00 94.81 73 VAL A C 1
ATOM 554 O O . VAL A 1 73 ? -15.257 -2.493 -7.955 1.00 94.81 73 VAL A O 1
ATOM 557 N N . HIS A 1 74 ? -13.653 -1.022 -7.428 1.00 93.19 74 HIS A N 1
ATOM 558 C CA . HIS A 1 74 ? -14.551 0.127 -7.270 1.00 93.19 74 HIS A CA 1
ATOM 559 C C . HIS A 1 74 ? -13.859 1.425 -7.687 1.00 93.19 74 HIS A C 1
ATOM 561 O O . HIS A 1 74 ? -12.644 1.562 -7.539 1.00 93.19 74 HIS A O 1
ATOM 567 N N . ASP A 1 75 ? -14.651 2.358 -8.205 1.00 95.81 75 ASP A N 1
ATOM 568 C CA . ASP A 1 75 ? -14.213 3.674 -8.662 1.00 95.81 75 ASP A CA 1
ATOM 569 C C . ASP A 1 75 ? -15.292 4.696 -8.289 1.00 95.81 75 ASP A C 1
ATOM 571 O O . ASP A 1 75 ? -16.354 4.761 -8.910 1.00 95.81 75 ASP A O 1
ATOM 575 N N . GLU A 1 76 ? -15.060 5.406 -7.191 1.00 93.38 76 GLU A N 1
ATOM 576 C CA . GLU A 1 76 ? -15.951 6.409 -6.610 1.00 93.38 76 GLU A CA 1
ATOM 577 C C . GLU A 1 76 ? -15.223 7.763 -6.574 1.00 93.38 76 GLU A C 1
ATOM 579 O O . GLU A 1 76 ? -13.997 7.806 -6.495 1.00 93.38 76 GLU A O 1
ATOM 584 N N . ASP A 1 77 ? -15.958 8.883 -6.540 1.00 87.38 77 ASP A N 1
ATOM 585 C CA . ASP A 1 77 ? -15.389 10.245 -6.638 1.00 87.38 77 ASP A CA 1
ATOM 586 C C . ASP A 1 77 ? -14.232 10.534 -5.663 1.00 87.38 77 ASP A C 1
ATOM 588 O O . ASP A 1 77 ? -13.355 11.349 -5.948 1.00 87.38 77 ASP A O 1
ATOM 592 N N . ARG A 1 78 ? -14.245 9.901 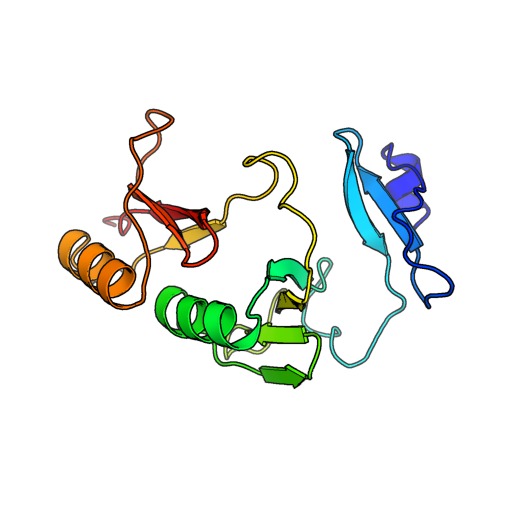-4.484 1.00 91.75 78 ARG A N 1
ATOM 593 C CA . ARG A 1 78 ? -13.223 10.083 -3.444 1.00 91.75 78 ARG A CA 1
ATOM 594 C C . ARG A 1 78 ? -12.308 8.880 -3.253 1.00 91.75 78 ARG A C 1
ATOM 596 O O . ARG A 1 78 ? -11.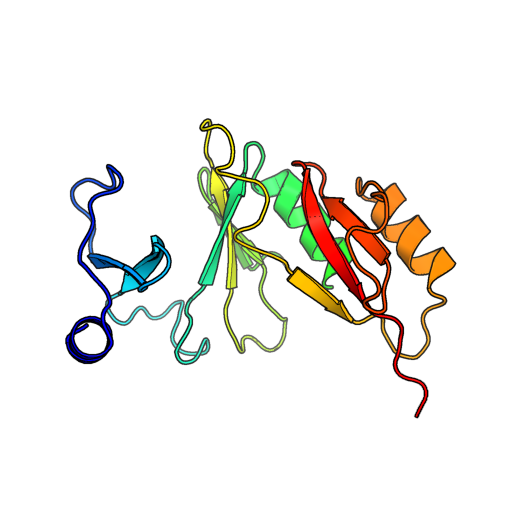367 9.004 -2.479 1.00 91.75 78 ARG A O 1
ATOM 603 N N . LEU A 1 79 ? -12.591 7.733 -3.859 1.00 94.75 79 LEU A N 1
ATOM 604 C CA . LEU A 1 79 ? -11.910 6.482 -3.539 1.00 94.75 79 LEU A CA 1
ATOM 605 C C . LEU A 1 79 ? -11.922 5.546 -4.747 1.00 94.75 79 LEU A C 1
ATOM 607 O O . LEU A 1 79 ? -12.985 5.134 -5.206 1.00 94.75 79 LEU A O 1
ATOM 611 N N . THR A 1 80 ? -10.743 5.140 -5.201 1.00 98.06 80 THR A N 1
ATOM 612 C CA . THR A 1 80 ? -10.604 4.092 -6.220 1.00 98.06 80 THR A CA 1
ATOM 613 C C . THR A 1 80 ? -9.846 2.921 -5.607 1.00 98.06 80 THR A C 1
ATOM 615 O O . THR A 1 80 ? -8.817 3.123 -4.968 1.00 98.06 80 THR A O 1
ATOM 618 N N . GLY A 1 81 ? -10.323 1.691 -5.789 1.00 97.44 81 GLY A N 1
ATOM 619 C CA . GLY A 1 81 ? -9.723 0.512 -5.165 1.00 97.44 81 GLY A CA 1
ATOM 620 C C . GLY A 1 81 ? -9.429 -0.606 -6.149 1.00 97.44 81 GLY A C 1
ATOM 621 O O . GLY A 1 81 ? -10.284 -0.984 -6.955 1.00 97.44 81 GLY A O 1
ATOM 622 N N . ILE A 1 82 ? -8.230 -1.177 -6.033 1.00 97.69 82 ILE A N 1
ATOM 623 C CA . ILE A 1 82 ? -7.816 -2.376 -6.765 1.00 97.69 82 ILE A CA 1
ATOM 624 C C . ILE A 1 82 ? -7.714 -3.573 -5.824 1.00 97.69 82 ILE A C 1
ATOM 626 O O . ILE A 1 82 ? -7.462 -3.433 -4.622 1.00 97.69 82 ILE A O 1
ATOM 630 N N . ARG A 1 83 ? -7.887 -4.774 -6.374 1.00 96.31 83 ARG A N 1
ATOM 631 C CA . ARG A 1 83 ? -7.779 -6.015 -5.601 1.00 96.31 83 ARG A CA 1
ATOM 632 C C . ARG A 1 83 ? -7.354 -7.177 -6.480 1.00 96.31 83 ARG A C 1
ATOM 634 O O . ARG A 1 83 ? -7.725 -7.228 -7.649 1.00 96.31 83 ARG A O 1
ATOM 641 N N . ALA A 1 84 ? -6.616 -8.128 -5.909 1.00 94.19 84 ALA A N 1
ATOM 642 C CA . ALA A 1 84 ? -6.270 -9.365 -6.596 1.00 94.19 84 ALA A CA 1
ATOM 643 C C . ALA A 1 84 ? -7.523 -10.030 -7.192 1.00 94.19 84 ALA A C 1
ATOM 645 O O . ALA A 1 84 ? -8.556 -10.137 -6.529 1.00 94.19 84 ALA A O 1
ATOM 646 N N . ALA A 1 85 ? -7.420 -10.525 -8.430 1.00 91.12 85 ALA A N 1
ATOM 647 C CA . ALA A 1 85 ? -8.543 -11.138 -9.149 1.00 91.12 85 ALA A CA 1
ATOM 648 C C . ALA A 1 85 ? -9.108 -12.396 -8.457 1.00 91.12 85 ALA A C 1
ATOM 650 O O . ALA A 1 85 ? -10.229 -12.807 -8.741 1.00 91.12 85 ALA A O 1
ATOM 651 N N . THR A 1 86 ? -8.358 -12.989 -7.523 1.00 91.12 86 THR A N 1
ATOM 652 C CA . THR A 1 86 ? -8.832 -14.071 -6.646 1.00 91.12 86 THR A CA 1
ATOM 653 C C . THR A 1 86 ? -9.923 -13.619 -5.675 1.00 91.12 86 THR A C 1
ATOM 655 O O . THR A 1 86 ? -10.572 -14.463 -5.064 1.00 91.12 86 THR A O 1
ATOM 658 N N . GLY A 1 87 ? -10.096 -12.307 -5.481 1.00 88.06 87 GLY A N 1
ATOM 659 C CA . GLY A 1 87 ? -10.987 -11.747 -4.471 1.00 88.06 87 GLY A CA 1
ATOM 660 C C . GLY A 1 87 ? -10.515 -12.010 -3.041 1.00 88.06 87 GLY A C 1
ATOM 661 O O . GLY A 1 87 ? -11.296 -11.830 -2.114 1.00 88.06 87 GLY A O 1
ATOM 662 N N . GLN A 1 88 ? -9.263 -12.434 -2.844 1.00 90.06 88 GLN A N 1
ATOM 663 C CA . GLN A 1 88 ? -8.687 -12.717 -1.530 1.00 90.06 88 GLN A CA 1
ATOM 664 C C . GLN A 1 88 ? -7.685 -11.642 -1.116 1.00 90.06 88 GLN A C 1
ATOM 666 O O . GLN A 1 88 ? -7.008 -11.048 -1.953 1.00 90.06 88 GLN A O 1
ATOM 671 N N . GLY A 1 89 ? -7.570 -11.435 0.195 1.00 91.62 89 GLY A N 1
ATOM 672 C CA . GLY A 1 89 ? -6.622 -10.484 0.770 1.00 91.62 89 GLY A CA 1
ATOM 673 C C . GLY A 1 89 ? -7.119 -9.036 0.733 1.00 91.62 89 GLY A C 1
ATOM 674 O O . GLY A 1 89 ? -8.249 -8.780 0.287 1.00 91.62 89 GLY A O 1
ATOM 675 N N . PRO A 1 90 ? -6.308 -8.105 1.265 1.00 95.75 90 PRO A N 1
ATOM 676 C CA . PRO A 1 90 ? -6.695 -6.714 1.422 1.00 95.75 90 PRO A CA 1
ATOM 677 C C . PRO A 1 90 ? -6.858 -6.023 0.071 1.00 95.75 90 PRO A C 1
ATOM 679 O O . PRO A 1 90 ? -6.285 -6.422 -0.943 1.00 95.75 90 PRO A O 1
ATOM 682 N N . TRP A 1 91 ? -7.629 -4.949 0.086 1.00 95.94 91 TRP A N 1
ATOM 683 C CA . TRP A 1 91 ? -7.662 -3.988 -1.005 1.00 95.94 91 TRP A CA 1
ATOM 684 C C . TRP A 1 91 ? -6.426 -3.083 -0.953 1.00 95.94 91 TRP A C 1
ATOM 686 O O . TRP A 1 91 ? -5.887 -2.833 0.128 1.00 95.94 91 TRP A O 1
ATOM 696 N N . LEU A 1 92 ? -6.018 -2.553 -2.105 1.00 97.06 92 LEU A N 1
ATOM 697 C CA . LEU A 1 92 ? -5.218 -1.331 -2.170 1.00 97.06 92 LEU A CA 1
ATOM 698 C C . LEU A 1 92 ? -6.157 -0.211 -2.630 1.00 97.06 92 LEU A C 1
ATOM 700 O O . LEU A 1 92 ? -6.650 -0.242 -3.759 1.00 97.06 92 LEU A O 1
ATOM 704 N N . GLU A 1 93 ? -6.468 0.714 -1.725 1.00 97.00 93 GLU A N 1
ATOM 705 C CA . GLU A 1 93 ? -7.436 1.793 -1.938 1.00 97.00 93 GLU A CA 1
ATOM 706 C C . GLU A 1 93 ? -6.714 3.147 -1.993 1.00 97.00 93 GLU A C 1
ATOM 708 O O . GLU A 1 93 ? -5.853 3.434 -1.165 1.00 97.00 93 GLU A O 1
ATOM 713 N N . PHE A 1 94 ? -7.072 3.982 -2.966 1.00 96.56 94 PHE A N 1
ATOM 714 C CA . PHE A 1 94 ? -6.504 5.310 -3.187 1.00 96.56 94 PHE A CA 1
ATOM 715 C C . PHE A 1 94 ? -7.538 6.362 -2.801 1.00 96.56 94 PHE A C 1
ATOM 717 O O . PHE A 1 94 ? -8.549 6.514 -3.488 1.00 96.56 94 PHE A O 1
ATOM 724 N N . LEU A 1 95 ? -7.320 7.044 -1.679 1.00 94.50 95 LEU A N 1
ATOM 725 C CA . LEU A 1 95 ? -8.248 8.019 -1.113 1.00 94.50 95 LEU A CA 1
ATOM 726 C C . LEU A 1 95 ? -7.882 9.423 -1.588 1.00 94.50 95 LEU A C 1
ATOM 728 O O . LEU A 1 95 ? -6.745 9.857 -1.437 1.00 94.50 95 LEU A O 1
ATOM 732 N N . HIS A 1 96 ? -8.856 10.160 -2.116 1.00 94.81 96 HIS A N 1
ATOM 733 C CA . HIS A 1 96 ? -8.644 11.541 -2.523 1.00 94.81 96 HIS A CA 1
ATOM 734 C C . HIS A 1 96 ? -8.258 12.410 -1.320 1.00 94.81 96 HIS A C 1
ATOM 736 O O . HIS A 1 96 ? -9.085 12.653 -0.430 1.00 94.81 96 HIS A O 1
ATOM 742 N N . SER A 1 97 ? -7.039 12.940 -1.356 1.00 90.19 97 SER A N 1
ATOM 743 C CA . SER A 1 97 ? -6.494 13.866 -0.372 1.00 90.19 97 SER A CA 1
ATOM 744 C C . SER A 1 97 ? -5.776 15.021 -1.065 1.00 90.19 97 SER A C 1
ATOM 746 O O . SER A 1 97 ? -5.107 14.860 -2.086 1.00 90.19 97 SER A O 1
ATOM 748 N N . THR A 1 98 ? -5.927 16.214 -0.496 1.00 84.50 98 THR A N 1
ATOM 749 C CA . THR A 1 98 ? -5.175 17.412 -0.896 1.00 84.50 98 THR A CA 1
ATOM 750 C C . THR A 1 98 ? -4.056 17.740 0.086 1.00 84.50 98 THR A C 1
ATOM 752 O O . THR A 1 98 ? -3.380 18.754 -0.082 1.00 84.50 98 THR A O 1
ATOM 755 N N . GLU A 1 99 ? -3.907 16.937 1.139 1.00 76.31 99 GLU A N 1
ATOM 756 C CA . GLU A 1 99 ? -2.855 17.112 2.130 1.00 76.31 99 GLU A CA 1
ATOM 757 C C . GLU A 1 99 ? -1.508 16.681 1.548 1.00 76.31 99 GLU A C 1
ATOM 759 O O . GLU A 1 99 ? -1.427 15.839 0.649 1.00 76.31 99 GLU A O 1
ATOM 764 N N . GLU A 1 100 ? -0.429 17.293 2.031 1.00 67.38 100 GLU A N 1
ATOM 765 C CA . GLU A 1 100 ? 0.898 16.800 1.686 1.00 67.38 100 GLU A CA 1
ATOM 766 C C . GLU A 1 100 ? 1.092 15.425 2.337 1.00 67.38 100 GLU A C 1
ATOM 768 O O . GLU A 1 100 ? 0.792 15.286 3.526 1.00 67.38 100 GLU A O 1
ATOM 773 N N . PRO A 1 101 ? 1.608 14.419 1.603 1.00 61.62 101 PRO A N 1
ATOM 774 C CA . PRO A 1 101 ? 1.846 13.108 2.181 1.00 61.62 101 PRO A CA 1
ATOM 775 C C . PRO A 1 101 ? 2.718 13.254 3.433 1.00 61.62 101 PRO A C 1
ATOM 777 O O . PRO A 1 101 ? 3.754 13.934 3.361 1.00 61.62 101 PRO A O 1
ATOM 780 N N . PRO A 1 102 ? 2.348 12.632 4.569 1.00 60.62 102 PRO A N 1
ATOM 781 C CA . PRO A 1 102 ? 3.210 12.618 5.740 1.00 60.62 102 PRO A CA 1
ATOM 782 C C . PRO A 1 102 ? 4.566 11.991 5.386 1.00 60.62 102 PRO A C 1
ATOM 784 O O . PRO A 1 102 ? 4.730 11.383 4.327 1.00 60.62 102 PRO A O 1
ATOM 787 N N . ASP A 1 103 ? 5.549 12.166 6.277 1.00 63.12 103 ASP A N 1
ATOM 788 C CA . ASP A 1 1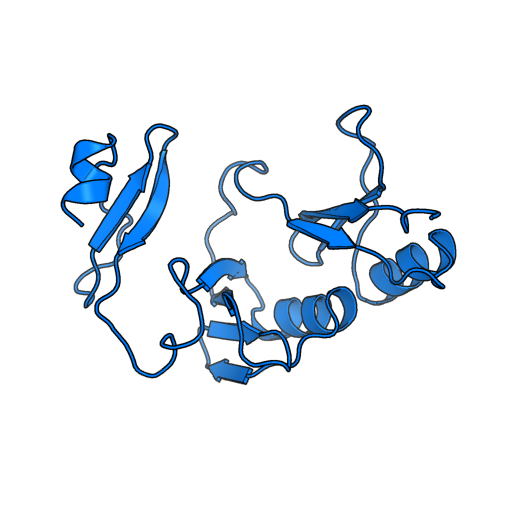03 ? 6.946 11.754 6.081 1.00 63.12 103 ASP A CA 1
ATOM 789 C C . ASP A 1 103 ? 7.105 10.487 5.218 1.00 63.12 103 ASP A C 1
ATOM 791 O O . ASP A 1 103 ? 6.511 9.433 5.482 1.00 63.12 103 ASP A O 1
ATOM 795 N N . ARG A 1 104 ? 7.912 10.613 4.159 1.00 56.88 104 ARG A N 1
ATOM 796 C CA . ARG A 1 104 ? 8.112 9.598 3.121 1.00 56.88 104 ARG A CA 1
ATOM 797 C C . ARG A 1 104 ? 8.849 8.394 3.716 1.00 56.88 104 ARG A C 1
ATOM 799 O O . ARG A 1 104 ? 10.059 8.265 3.543 1.00 56.88 104 ARG A O 1
ATOM 806 N N . GLY A 1 105 ? 8.133 7.500 4.389 1.00 59.50 105 GLY A N 1
ATOM 807 C CA . GLY A 1 105 ? 8.736 6.322 5.023 1.00 59.50 105 GLY A CA 1
ATOM 808 C C . GLY A 1 105 ? 7.795 5.378 5.772 1.00 59.50 105 GLY A C 1
ATOM 809 O O . GLY A 1 105 ? 8.236 4.299 6.147 1.00 59.50 105 GLY A O 1
ATOM 810 N N . ARG A 1 106 ? 6.520 5.736 5.978 1.00 73.94 106 ARG A N 1
ATOM 811 C CA . ARG A 1 106 ? 5.575 4.912 6.762 1.00 73.94 106 ARG A CA 1
ATOM 812 C C . ARG A 1 106 ? 5.035 3.686 6.024 1.00 73.94 106 ARG A C 1
ATOM 814 O O . ARG A 1 106 ? 4.721 2.687 6.659 1.00 73.94 106 ARG A O 1
ATOM 821 N N . LEU A 1 107 ? 4.941 3.753 4.696 1.00 81.88 107 LEU A N 1
ATOM 822 C CA . LEU A 1 107 ? 4.480 2.655 3.850 1.00 81.88 107 LEU A CA 1
ATOM 823 C C . LEU A 1 107 ? 5.509 2.384 2.752 1.00 81.88 107 LEU A C 1
ATOM 825 O O . LEU A 1 107 ? 5.938 3.300 2.049 1.00 81.88 107 LEU A O 1
ATOM 829 N N . HIS A 1 108 ? 5.887 1.118 2.609 1.00 84.81 108 HIS A N 1
ATOM 830 C CA . HIS A 1 108 ? 6.725 0.621 1.527 1.00 84.81 108 HIS A CA 1
ATOM 831 C C . HIS A 1 108 ? 6.086 -0.650 0.979 1.00 84.81 108 HIS A C 1
ATOM 833 O O . HIS A 1 108 ? 5.854 -1.597 1.731 1.00 84.81 108 HIS A O 1
ATOM 839 N N . LEU A 1 109 ? 5.769 -0.653 -0.313 1.00 91.44 109 LEU A N 1
ATOM 840 C CA . LEU A 1 109 ? 5.175 -1.804 -0.985 1.00 91.44 109 LEU A CA 1
ATOM 841 C C . LEU A 1 109 ? 6.247 -2.518 -1.807 1.00 91.44 109 LEU A C 1
ATOM 843 O O . LEU A 1 109 ? 6.909 -1.893 -2.634 1.00 91.44 109 LEU A O 1
ATOM 847 N N . ASP A 1 110 ? 6.389 -3.821 -1.592 1.00 92.06 110 ASP A N 1
ATOM 848 C CA . ASP A 1 110 ? 7.259 -4.675 -2.394 1.00 92.06 110 ASP A CA 1
ATOM 849 C C . ASP A 1 110 ? 6.431 -5.376 -3.479 1.00 92.06 110 ASP A C 1
ATOM 851 O O . ASP A 1 110 ? 5.453 -6.069 -3.191 1.00 92.06 110 ASP A O 1
ATOM 855 N N . LEU A 1 111 ? 6.841 -5.209 -4.733 1.00 91.44 111 LEU A N 1
ATOM 856 C CA . LEU A 1 111 ? 6.332 -5.936 -5.887 1.00 91.44 111 LEU A CA 1
ATOM 857 C C . LEU A 1 111 ? 7.288 -7.067 -6.236 1.00 91.44 111 LEU A C 1
ATOM 859 O O . LEU A 1 111 ? 8.502 -6.882 -6.271 1.00 91.44 111 LEU A O 1
ATOM 863 N N . ILE A 1 112 ? 6.731 -8.236 -6.524 1.00 88.62 112 ILE A N 1
ATOM 864 C CA . ILE A 1 112 ? 7.488 -9.388 -7.003 1.00 88.62 112 ILE A CA 1
ATOM 865 C C . ILE A 1 112 ? 7.282 -9.459 -8.513 1.00 88.62 112 ILE A C 1
ATOM 867 O O . ILE A 1 112 ? 6.147 -9.618 -8.959 1.00 88.62 112 ILE A O 1
ATOM 871 N N . SER A 1 113 ? 8.365 -9.347 -9.285 1.00 79.50 113 SER A N 1
ATOM 872 C CA . SER A 1 113 ? 8.336 -9.642 -10.723 1.00 79.50 113 SER A CA 1
ATOM 873 C C . SER A 1 113 ? 7.932 -11.094 -10.965 1.00 79.50 113 SER A C 1
ATOM 875 O O . SER A 1 113 ? 8.293 -11.980 -10.178 1.00 79.50 113 SER A O 1
ATOM 877 N N . PHE A 1 114 ? 7.224 -11.375 -12.061 1.00 74.50 114 PHE A N 1
ATOM 878 C CA . PHE A 1 114 ? 6.953 -12.763 -12.411 1.00 74.50 114 PHE A CA 1
ATOM 879 C C . PHE A 1 114 ? 8.276 -13.482 -12.721 1.00 74.50 114 PHE A C 1
ATOM 881 O O . PHE A 1 114 ? 9.211 -12.861 -13.224 1.00 74.50 114 PHE A O 1
ATOM 888 N N . PRO A 1 115 ? 8.394 -14.796 -12.442 1.00 70.31 115 PRO A N 1
ATOM 889 C CA . PRO A 1 115 ? 9.665 -15.518 -12.573 1.00 70.31 115 PRO A CA 1
ATOM 890 C C . PRO A 1 115 ? 10.324 -15.469 -13.961 1.00 70.31 115 PRO A C 1
ATOM 892 O O . PRO A 1 115 ? 11.510 -15.762 -14.074 1.00 70.31 115 PRO A O 1
ATOM 895 N N . ALA A 1 116 ? 9.560 -15.145 -15.007 1.00 71.75 116 ALA A N 1
ATOM 896 C CA . ALA A 1 116 ? 10.035 -15.057 -16.385 1.00 71.75 116 ALA A CA 1
ATOM 897 C C . ALA A 1 116 ? 10.338 -13.620 -16.850 1.00 71.75 116 ALA A C 1
ATOM 899 O O . ALA A 1 116 ? 10.810 -13.454 -17.973 1.00 71.75 116 ALA A O 1
ATOM 900 N N . ASP A 1 117 ? 10.055 -12.605 -16.031 1.00 80.69 117 ASP A N 1
ATOM 901 C CA . ASP A 1 117 ? 10.239 -11.208 -16.419 1.00 80.69 117 ASP A CA 1
ATOM 902 C C . ASP A 1 117 ? 11.722 -10.832 -16.372 1.00 80.69 117 ASP A C 1
ATOM 904 O O . ASP A 1 117 ? 12.415 -11.091 -15.383 1.00 80.69 117 ASP A O 1
ATOM 908 N N . ASP A 1 118 ? 12.209 -10.162 -17.417 1.00 86.88 118 ASP A N 1
ATOM 909 C CA . ASP A 1 118 ? 13.494 -9.478 -17.341 1.00 86.88 118 ASP A CA 1
ATOM 910 C C . ASP A 1 118 ? 13.354 -8.240 -16.431 1.00 86.88 118 ASP A C 1
ATOM 912 O O . ASP A 1 118 ? 12.501 -7.382 -16.685 1.00 86.88 118 ASP A O 1
ATOM 916 N N . PRO A 1 119 ? 14.180 -8.094 -15.375 1.00 86.94 119 PRO A N 1
ATOM 917 C CA . PRO A 1 119 ? 14.048 -6.972 -14.451 1.00 86.94 119 PRO A CA 1
ATOM 918 C C . PRO A 1 119 ? 14.188 -5.596 -15.112 1.00 86.94 119 PRO A C 1
ATOM 920 O O . PRO A 1 119 ? 13.558 -4.641 -14.660 1.00 86.94 119 PRO A O 1
ATOM 923 N N . ALA A 1 120 ? 15.010 -5.458 -16.158 1.00 90.19 120 ALA A N 1
ATOM 924 C CA . ALA A 1 120 ? 15.198 -4.176 -16.828 1.00 90.19 120 ALA A CA 1
ATOM 925 C C . ALA A 1 120 ? 13.993 -3.826 -17.710 1.00 90.19 120 ALA A C 1
ATOM 927 O O . ALA A 1 120 ? 13.566 -2.668 -17.717 1.00 90.19 120 ALA A O 1
ATOM 928 N N . GLU A 1 121 ? 13.414 -4.808 -18.403 1.00 92.50 121 GLU A N 1
ATOM 929 C CA . GLU A 1 121 ? 12.157 -4.635 -19.138 1.00 92.50 121 GLU A CA 1
ATOM 930 C C . GLU A 1 121 ? 11.001 -4.283 -18.198 1.00 92.50 121 GLU A C 1
ATOM 932 O O . GLU A 1 121 ? 10.227 -3.368 -18.492 1.00 92.50 121 GLU A O 1
ATOM 937 N N . GLU A 1 122 ? 10.924 -4.930 -17.035 1.00 93.25 122 GLU A N 1
ATOM 938 C CA . GLU A 1 122 ? 9.885 -4.648 -16.047 1.00 93.25 122 GLU A CA 1
ATOM 939 C C . GLU A 1 122 ? 10.024 -3.236 -15.459 1.00 93.25 122 GLU A C 1
ATOM 941 O O . GLU A 1 122 ? 9.053 -2.477 -15.402 1.00 93.25 122 GLU A O 1
ATOM 946 N N . ILE A 1 123 ? 11.244 -2.810 -15.117 1.00 94.50 123 ILE A N 1
ATOM 947 C CA . ILE A 1 123 ? 11.513 -1.421 -14.712 1.00 94.50 123 ILE A CA 1
ATOM 948 C C . ILE A 1 123 ? 11.122 -0.445 -15.829 1.00 94.50 123 ILE A C 1
ATOM 950 O O . ILE A 1 123 ? 10.498 0.583 -15.554 1.00 94.50 123 ILE A O 1
ATOM 954 N N . ALA A 1 124 ? 11.459 -0.742 -17.087 1.00 95.31 124 ALA A N 1
ATOM 955 C CA . ALA A 1 124 ? 11.105 0.108 -18.220 1.00 95.31 124 ALA A CA 1
ATOM 956 C C . ALA A 1 124 ? 9.582 0.212 -18.404 1.00 95.31 124 ALA A C 1
ATOM 958 O O . ALA A 1 124 ? 9.071 1.310 -18.639 1.00 95.31 124 ALA A O 1
ATOM 959 N N . ARG A 1 125 ? 8.848 -0.894 -18.232 1.00 95.00 125 ARG A N 1
ATOM 960 C CA . ARG A 1 125 ? 7.380 -0.938 -18.275 1.00 95.00 125 ARG A CA 1
ATOM 961 C C . ARG A 1 125 ? 6.757 -0.080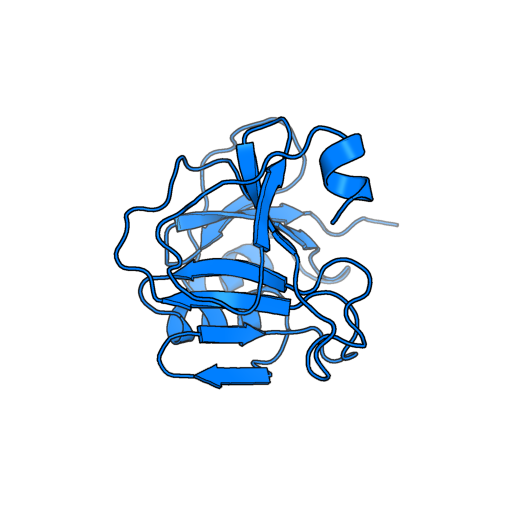 -17.174 1.00 95.00 125 ARG A C 1
ATOM 963 O O . ARG A 1 125 ? 5.866 0.721 -17.457 1.00 95.00 125 ARG A O 1
ATOM 970 N N . LEU A 1 126 ? 7.255 -0.188 -15.941 1.00 96.31 126 LEU A N 1
ATOM 971 C CA . LEU A 1 126 ? 6.799 0.629 -14.812 1.00 96.31 126 LEU A CA 1
ATOM 972 C C . LEU A 1 126 ? 7.099 2.119 -15.031 1.00 96.31 126 LEU A C 1
ATOM 974 O O . LEU A 1 126 ? 6.240 2.967 -14.784 1.00 96.31 126 LEU A O 1
ATOM 978 N N . CYS A 1 127 ? 8.282 2.456 -15.549 1.00 97.56 127 CYS A N 1
ATOM 979 C CA . CYS A 1 127 ? 8.635 3.832 -15.905 1.00 97.56 127 CYS A CA 1
ATOM 980 C C . CYS A 1 127 ? 7.737 4.386 -17.023 1.00 97.56 127 CYS A C 1
ATOM 982 O O . CYS A 1 127 ? 7.290 5.529 -16.937 1.00 97.56 127 CYS A O 1
ATOM 984 N N . ALA A 1 128 ? 7.408 3.578 -18.036 1.00 97.19 128 ALA A N 1
ATOM 985 C CA . ALA A 1 128 ? 6.463 3.960 -19.086 1.00 97.19 128 ALA A CA 1
ATOM 986 C C . ALA A 1 128 ? 5.042 4.208 -18.541 1.00 97.19 128 ALA A C 1
ATOM 988 O O . ALA A 1 128 ? 4.321 5.046 -19.078 1.00 97.19 128 ALA A O 1
ATOM 989 N N . ALA A 1 129 ? 4.662 3.534 -17.450 1.00 96.44 129 ALA A N 1
ATOM 990 C CA . ALA A 1 129 ? 3.410 3.767 -16.729 1.00 96.44 129 ALA A CA 1
ATOM 991 C C . ALA A 1 129 ? 3.450 4.986 -15.781 1.00 96.44 129 ALA A C 1
ATOM 993 O O . ALA A 1 129 ? 2.418 5.357 -15.224 1.00 96.44 129 ALA A O 1
ATOM 994 N N . GLY A 1 130 ? 4.612 5.626 -15.604 1.00 97.25 130 GLY A N 1
ATOM 995 C CA . GLY A 1 130 ? 4.777 6.848 -14.811 1.00 97.25 130 GLY A CA 1
ATOM 996 C C . GLY A 1 130 ? 5.651 6.709 -13.563 1.00 97.25 130 GLY A C 1
ATOM 997 O O . GLY A 1 130 ? 5.817 7.698 -12.846 1.00 97.25 130 GLY A O 1
ATOM 998 N N . ALA A 1 131 ? 6.232 5.532 -13.301 1.00 97.38 131 ALA A N 1
ATOM 999 C CA . ALA A 1 131 ? 7.185 5.377 -12.207 1.00 97.38 131 ALA A CA 1
ATOM 1000 C C . ALA A 1 131 ? 8.490 6.149 -12.459 1.00 97.38 131 ALA A C 1
ATOM 1002 O O . ALA A 1 131 ? 8.880 6.428 -13.595 1.00 97.38 131 ALA A O 1
ATOM 1003 N N . LYS A 1 132 ? 9.214 6.447 -11.379 1.00 97.12 132 LYS A N 1
ATOM 1004 C CA . LYS A 1 132 ? 10.571 7.004 -11.424 1.00 97.12 132 LYS A CA 1
ATOM 1005 C C . LYS A 1 132 ? 11.507 6.156 -10.584 1.00 97.12 132 LYS A C 1
ATOM 1007 O O . LYS A 1 132 ? 11.246 5.953 -9.404 1.00 97.12 132 LYS A O 1
ATOM 1012 N N . THR A 1 133 ? 12.622 5.711 -11.149 1.00 96.25 133 THR A N 1
ATOM 1013 C CA . THR A 1 133 ? 13.680 5.057 -10.368 1.00 96.25 133 THR A CA 1
ATOM 1014 C C . THR A 1 133 ? 14.270 6.036 -9.358 1.00 96.25 133 THR A C 1
ATOM 1016 O O . THR A 1 133 ? 14.569 7.184 -9.703 1.00 96.25 133 THR A O 1
ATOM 1019 N N . LEU A 1 134 ? 14.467 5.581 -8.126 1.00 93.19 134 LEU A N 1
ATOM 1020 C CA . LEU A 1 134 ? 15.099 6.352 -7.064 1.00 93.19 134 LEU A CA 1
ATOM 1021 C C . LEU A 1 134 ? 16.515 5.832 -6.782 1.00 93.19 134 LEU A C 1
ATOM 1023 O O . LEU A 1 134 ? 16.818 4.673 -7.072 1.00 93.19 134 LEU A O 1
ATOM 1027 N N . PRO A 1 135 ? 17.393 6.667 -6.197 1.00 90.06 135 PRO A N 1
ATOM 1028 C CA . PRO A 1 135 ? 18.666 6.192 -5.679 1.00 90.06 135 PRO A CA 1
ATOM 1029 C C . PRO A 1 135 ? 18.447 5.080 -4.642 1.00 90.06 135 PRO A C 1
ATOM 1031 O O . PRO A 1 135 ? 17.473 5.148 -3.884 1.00 90.06 135 PRO A O 1
ATOM 1034 N N . PRO A 1 136 ? 19.348 4.088 -4.563 1.00 82.62 136 PRO A N 1
ATOM 1035 C CA . PRO A 1 136 ? 19.272 3.064 -3.531 1.00 82.62 136 PRO A CA 1
ATOM 1036 C C . PRO A 1 136 ? 19.338 3.713 -2.144 1.00 82.62 136 PRO A C 1
ATOM 1038 O O . PRO A 1 136 ? 20.201 4.550 -1.874 1.00 82.62 136 PRO A O 1
ATOM 1041 N N . THR A 1 137 ? 18.399 3.341 -1.277 1.00 75.69 137 THR A N 1
ATOM 1042 C CA . THR A 1 137 ? 18.296 3.849 0.100 1.00 75.69 137 THR A CA 1
ATOM 1043 C C . THR A 1 137 ? 18.938 2.914 1.123 1.00 75.69 137 THR A C 1
ATOM 1045 O O . THR A 1 137 ? 19.196 3.325 2.249 1.00 75.69 137 THR A O 1
ATOM 1048 N N . ASP A 1 138 ? 19.193 1.666 0.737 1.00 80.75 138 ASP A N 1
ATOM 1049 C CA . ASP A 1 138 ? 19.808 0.614 1.540 1.00 80.75 138 ASP A CA 1
ATOM 1050 C C . ASP A 1 138 ? 20.541 -0.391 0.623 1.00 80.75 138 ASP A C 1
ATOM 1052 O O . ASP A 1 138 ? 20.654 -0.187 -0.588 1.00 80.75 138 ASP A O 1
ATOM 1056 N N . THR A 1 139 ? 21.073 -1.464 1.211 1.00 77.38 139 THR A N 1
ATOM 1057 C CA . THR A 1 139 ? 21.711 -2.576 0.487 1.00 77.38 139 THR A CA 1
ATOM 1058 C C . THR A 1 139 ? 20.755 -3.743 0.220 1.00 77.38 139 THR A C 1
ATOM 1060 O O . THR A 1 139 ? 21.211 -4.825 -0.156 1.00 77.38 139 THR A O 1
ATOM 1063 N N . ALA A 1 140 ? 19.451 -3.572 0.464 1.00 80.44 140 ALA A N 1
ATOM 1064 C CA . ALA A 1 140 ? 18.478 -4.631 0.250 1.00 80.44 140 ALA A CA 1
ATOM 1065 C C . ALA A 1 140 ? 18.311 -4.907 -1.251 1.00 80.44 140 ALA A C 1
ATOM 1067 O O . ALA A 1 140 ? 18.507 -4.035 -2.097 1.00 80.44 140 ALA A O 1
ATOM 1068 N N . ALA A 1 141 ? 17.968 -6.151 -1.586 1.00 84.38 141 ALA A N 1
ATOM 1069 C CA . ALA A 1 141 ? 17.769 -6.552 -2.971 1.00 84.38 141 ALA A CA 1
ATOM 1070 C C . ALA A 1 141 ? 16.563 -5.831 -3.594 1.00 84.38 141 ALA A C 1
ATOM 1072 O O . ALA A 1 141 ? 15.543 -5.635 -2.935 1.00 84.38 141 ALA A O 1
ATOM 1073 N N . GLY A 1 142 ? 16.666 -5.512 -4.884 1.00 89.19 142 GLY A N 1
ATOM 1074 C CA . GLY A 1 142 ? 15.599 -4.881 -5.659 1.00 89.19 142 GLY A CA 1
ATOM 1075 C C . GLY A 1 142 ? 15.885 -3.431 -6.041 1.00 89.19 142 GLY A C 1
ATOM 1076 O O . GLY A 1 142 ? 16.868 -2.826 -5.618 1.00 89.19 142 GLY A O 1
ATOM 1077 N N . THR A 1 143 ? 15.011 -2.882 -6.879 1.00 92.69 143 THR A N 1
ATOM 1078 C CA . THR A 1 143 ? 15.082 -1.490 -7.337 1.00 92.69 143 THR A CA 1
ATOM 1079 C C . THR A 1 143 ? 14.022 -0.674 -6.623 1.00 92.69 143 THR A C 1
ATOM 1081 O O . THR A 1 143 ? 12.857 -1.059 -6.619 1.00 92.69 143 THR A O 1
ATOM 1084 N N . VAL A 1 144 ? 14.407 0.457 -6.030 1.00 93.75 144 VAL A N 1
ATOM 1085 C CA . VAL A 1 144 ? 13.456 1.397 -5.425 1.00 93.75 144 VAL A CA 1
ATOM 1086 C C . VAL A 1 144 ? 12.932 2.339 -6.505 1.00 93.75 144 VAL A C 1
ATOM 1088 O O . VAL A 1 144 ? 13.707 2.964 -7.233 1.00 93.75 144 VAL A O 1
ATOM 1091 N N . LEU A 1 145 ? 11.613 2.459 -6.595 1.00 94.06 145 LEU A N 1
ATOM 1092 C CA . LEU A 1 145 ? 10.918 3.369 -7.495 1.00 94.06 145 LEU A CA 1
ATOM 1093 C C . LEU A 1 145 ? 9.959 4.265 -6.705 1.00 94.06 145 LEU A C 1
ATOM 1095 O O . LEU A 1 145 ? 9.649 4.021 -5.538 1.00 94.06 145 LEU A O 1
ATOM 1099 N N . ALA A 1 146 ? 9.503 5.325 -7.355 1.00 94.19 146 ALA A N 1
ATOM 1100 C CA . ALA A 1 146 ? 8.403 6.158 -6.912 1.00 94.19 146 ALA A CA 1
ATOM 1101 C C . ALA 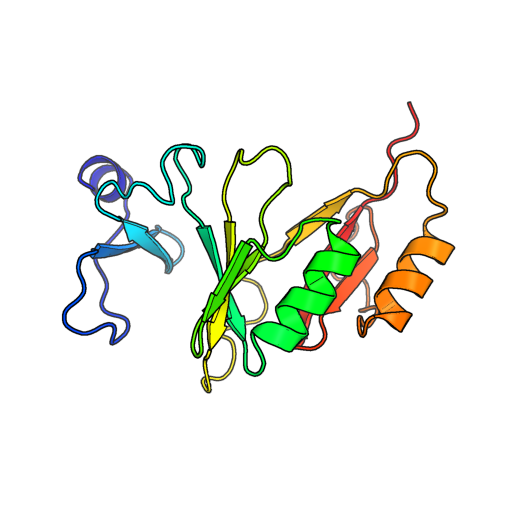A 1 146 ? 7.256 6.037 -7.914 1.00 94.19 146 ALA A C 1
ATOM 1103 O O . ALA A 1 146 ? 7.509 6.057 -9.120 1.00 94.19 146 ALA A O 1
ATOM 1104 N N . ASP A 1 147 ? 6.025 5.928 -7.432 1.00 94.81 147 ASP A N 1
ATOM 1105 C CA . ASP A 1 147 ? 4.828 5.992 -8.271 1.00 94.81 147 ASP A CA 1
ATOM 1106 C C . ASP A 1 147 ? 4.592 7.432 -8.808 1.00 94.81 147 ASP A C 1
ATOM 1108 O O . ASP A 1 147 ? 5.363 8.351 -8.484 1.00 94.81 147 ASP A O 1
ATOM 1112 N N . PRO A 1 148 ? 3.560 7.677 -9.641 1.00 95.88 148 PRO A N 1
ATOM 1113 C CA . PRO A 1 148 ? 3.266 9.012 -10.175 1.00 95.88 148 PRO A CA 1
ATOM 1114 C C . PRO A 1 148 ? 3.039 10.102 -9.113 1.00 95.88 148 PRO A C 1
ATOM 1116 O O . PRO A 1 148 ? 3.227 11.288 -9.401 1.00 95.88 148 PRO A O 1
ATOM 1119 N N . GLU A 1 149 ? 2.676 9.718 -7.888 1.00 92.38 149 GLU A N 1
ATOM 1120 C CA . GLU A 1 149 ? 2.453 10.613 -6.747 1.00 92.38 149 GLU A CA 1
ATOM 1121 C C . GLU A 1 149 ? 3.634 10.650 -5.763 1.00 92.38 149 GLU A C 1
ATOM 1123 O O . GLU A 1 149 ? 3.603 11.361 -4.761 1.00 92.38 149 GLU A O 1
ATOM 1128 N N . ALA A 1 150 ? 4.740 10.001 -6.133 1.00 91.31 150 ALA A N 1
ATOM 1129 C CA . ALA A 1 150 ? 5.994 9.904 -5.402 1.00 91.31 150 ALA A CA 1
ATOM 1130 C C . ALA A 1 150 ? 5.974 9.013 -4.145 1.00 91.31 150 ALA A C 1
ATOM 1132 O O . ALA A 1 150 ? 6.919 9.097 -3.344 1.00 91.31 150 ALA A O 1
ATOM 1133 N N . HIS A 1 151 ? 4.985 8.125 -3.989 1.00 90.00 151 HIS A N 1
ATOM 1134 C CA . HIS A 1 151 ? 5.056 7.063 -2.982 1.00 90.00 151 HIS A CA 1
ATOM 1135 C C . HIS A 1 151 ? 6.125 6.051 -3.376 1.00 90.00 151 HIS A C 1
ATOM 1137 O O . HIS A 1 151 ? 6.229 5.642 -4.534 1.00 90.00 151 HIS A O 1
ATOM 1143 N N . ARG A 1 152 ? 6.951 5.660 -2.404 1.00 92.19 152 ARG A N 1
ATOM 1144 C CA . ARG A 1 152 ? 8.062 4.736 -2.634 1.00 92.19 152 ARG A CA 1
ATOM 1145 C C . ARG A 1 152 ? 7.566 3.296 -2.615 1.00 92.19 152 ARG A C 1
ATOM 1147 O O . ARG A 1 152 ? 6.882 2.888 -1.682 1.00 92.19 152 ARG A O 1
ATOM 1154 N N . PHE A 1 153 ? 8.002 2.522 -3.594 1.00 93.12 153 PHE A N 1
ATOM 1155 C CA . PHE A 1 153 ? 7.814 1.078 -3.645 1.00 93.12 153 PHE A CA 1
ATOM 1156 C C . PHE A 1 153 ? 9.088 0.423 -4.181 1.00 93.12 153 PHE A C 1
ATOM 1158 O O . PHE A 1 153 ? 9.994 1.108 -4.672 1.00 93.12 153 PHE A O 1
ATOM 1165 N N . ARG A 1 154 ? 9.188 -0.896 -4.077 1.00 93.12 154 ARG A N 1
ATOM 1166 C CA . ARG A 1 154 ? 10.357 -1.641 -4.535 1.00 93.12 154 ARG A CA 1
ATOM 1167 C C . ARG A 1 154 ? 9.941 -2.787 -5.426 1.00 93.12 154 ARG A C 1
ATOM 1169 O O . ARG A 1 154 ? 9.016 -3.526 -5.123 1.00 93.12 154 ARG A O 1
ATOM 1176 N N . LEU A 1 155 ? 10.662 -2.932 -6.527 1.00 93.50 155 LEU A N 1
ATOM 1177 C CA . LEU A 1 155 ? 10.590 -4.112 -7.368 1.00 93.50 155 LEU A CA 1
ATOM 1178 C C . LEU A 1 155 ? 11.654 -5.101 -6.897 1.00 93.50 155 LEU A C 1
ATOM 1180 O O . LEU A 1 155 ? 12.855 -4.834 -7.016 1.00 93.50 155 LEU A O 1
ATOM 1184 N N . LEU A 1 156 ? 11.214 -6.220 -6.338 1.00 91.12 156 LEU A N 1
ATOM 1185 C CA . LEU A 1 156 ? 12.072 -7.327 -5.953 1.00 91.12 156 LEU A CA 1
ATOM 1186 C C . LEU A 1 156 ? 12.443 -8.149 -7.192 1.00 91.12 156 LEU A C 1
ATOM 1188 O O . LEU A 1 156 ? 11.594 -8.363 -8.060 1.00 91.12 156 LEU A O 1
ATOM 1192 N N . PRO A 1 157 ? 13.689 -8.646 -7.276 1.00 82.06 157 PRO A N 1
ATOM 1193 C CA . PRO A 1 157 ? 14.072 -9.535 -8.360 1.00 82.06 157 PRO A CA 1
ATOM 1194 C C . PRO A 1 157 ? 13.236 -10.818 -8.310 1.00 82.06 157 PRO A C 1
ATOM 1196 O O . PRO A 1 157 ? 12.888 -11.304 -7.228 1.00 82.06 157 PRO A O 1
ATOM 1199 N N . SER A 1 158 ? 12.977 -11.408 -9.477 1.00 77.69 158 SER A N 1
ATOM 1200 C CA . SER A 1 158 ? 12.482 -12.780 -9.561 1.00 77.69 158 SER A CA 1
ATOM 1201 C C . SER A 1 158 ? 13.427 -13.693 -8.777 1.00 77.69 158 SER A C 1
ATOM 1203 O O . SER A 1 158 ? 14.641 -13.684 -9.007 1.00 77.69 158 SER A O 1
ATOM 1205 N N . ARG A 1 159 ? 12.900 -14.483 -7.838 1.00 66.44 159 ARG A N 1
ATOM 1206 C CA . ARG A 1 159 ? 13.715 -15.506 -7.176 1.00 66.44 159 ARG A CA 1
ATOM 1207 C C . ARG A 1 159 ? 14.071 -16.553 -8.229 1.00 66.44 159 ARG A C 1
ATOM 1209 O O . ARG A 1 159 ? 13.174 -17.177 -8.782 1.00 66.44 159 ARG A O 1
ATOM 1216 N N . SER A 1 160 ? 15.359 -16.716 -8.520 1.00 55.75 160 SER A N 1
ATOM 1217 C CA . SER A 1 160 ? 15.838 -17.935 -9.166 1.00 55.75 160 SER A CA 1
ATOM 1218 C C . SER A 1 160 ? 15.602 -19.089 -8.193 1.00 55.75 160 SER A C 1
ATOM 1220 O O . SER A 1 160 ? 16.065 -19.011 -7.051 1.00 55.75 160 SER A O 1
ATOM 1222 N N . ASP A 1 161 ? 14.845 -20.095 -8.624 1.00 51.88 161 ASP A N 1
ATOM 1223 C CA . ASP A 1 161 ? 14.773 -21.392 -7.940 1.00 51.88 161 ASP A CA 1
ATOM 1224 C C . ASP A 1 161 ? 16.127 -22.122 -7.984 1.00 51.88 161 ASP A C 1
ATOM 1226 O O . ASP A 1 161 ? 16.861 -21.969 -8.993 1.00 51.88 161 ASP A O 1
#

Organism: NCBI:txid455432

Radius of gyration: 16.9 Å; chains: 1; bounding box: 42×39×44 Å

Sequence (161 aa):
MDRALALGARRIDIGQGEVPWVVLADPEGNEFCVLEPRERYVDTGAVAAIVVDARDPAGLARFWVTAAGWPIVHDEDRLTGIRAATGQGPWLEFLHSTEEPPDRGRLHLDLISFPADDPAEEIARLCAAGAKTLPPTDTAAGTVLADPEAHRFRLLPSRSD

Secondary structure (DSSP, 8-state):
-HHHHHTT-EE---S--S-SEEEEE-TT--EEEEEPP-GGGTTSTT--EEEEEESSHHHHHHHHHHHH-PPEEEEETTEEEE--TT--S-EEEEEE--SPPSSTTS--EEEEPPTT--HHHHHHHHHHTT-EE----SS-SSEEEE-TT--EEEEEPPPP-